Protein AF-A0A1V5NKS8-F1 (afdb_monomer_lite)

pLDDT: mean 95.05, std 7.62, range [41.25, 98.81]

Radius of gyration: 15.93 Å; chains: 1; bounding box: 54×27×39 Å

Sequence (174 aa):
MGTSSVAGLKAEMKAKYGISANDGDGAVWSQRQLEEANKVLATLPESFRSNTKSIQRDASYMSPGVLGYVRMGIPTVHMMNSSCYDRTFQGTLVHEMTHTFQANNMHLVNAWKSQFWSGGRPNPPSVSGYGNTQAVEDFAESVRTYWQSGAAMKKSQPDRYEFIRKHVMGGTEY

Foldseek 3Di:
DDLQDPVRLQVVCCVVQVEGEEEDAPGDDDSVLSVLVVVLSVQFDNLQSVLANYEYEHADDPDQCDQWADDQPHNYIYGYPNLVVDPNVSLSVQLRSLSSSCSVCVVLLVVQCVVAPPPNFGVVHAPDPQLRPHSSSSLSNLRSCQVVPVVVCCVVPVVSSVSCCVPRRVNDGD

Structure (mmCIF, N/CA/C/O backbone):
data_AF-A0A1V5NKS8-F1
#
_entry.id   AF-A0A1V5NKS8-F1
#
loop_
_atom_site.group_PDB
_atom_site.id
_atom_site.type_symbol
_atom_site.label_atom_id
_atom_site.label_alt_id
_atom_site.label_comp_id
_atom_site.label_asym_id
_atom_site.label_entity_id
_atom_sit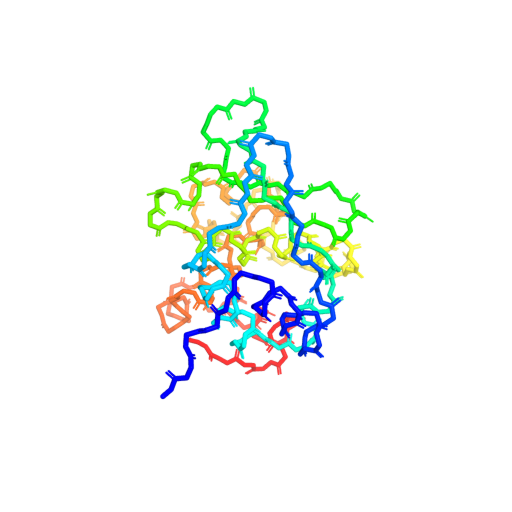e.label_seq_id
_atom_site.pdbx_PDB_ins_code
_atom_site.Cartn_x
_atom_site.Cartn_y
_atom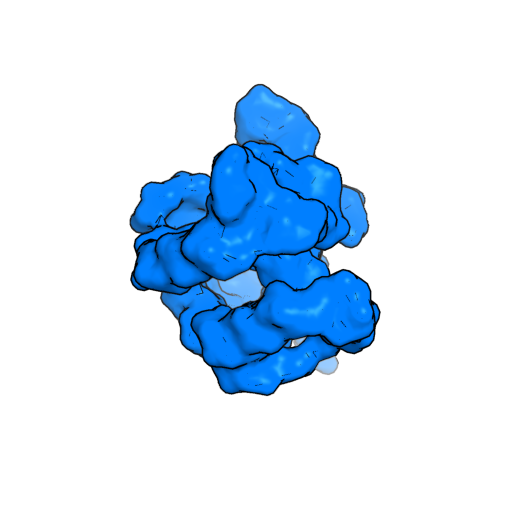_site.Cartn_z
_atom_site.occupancy
_atom_site.B_iso_or_equiv
_atom_site.auth_seq_id
_atom_site.auth_comp_id
_atom_site.auth_asym_id
_atom_site.auth_atom_id
_atom_site.pdbx_PDB_model_num
ATOM 1 N N . MET A 1 1 ? 28.696 9.070 -2.211 1.00 41.25 1 MET A N 1
ATOM 2 C CA . MET A 1 1 ? 27.440 8.290 -2.239 1.00 41.25 1 MET A CA 1
ATOM 3 C C . MET A 1 1 ? 27.193 7.925 -3.689 1.00 41.25 1 MET A C 1
ATOM 5 O O . MET A 1 1 ? 27.098 8.836 -4.499 1.00 41.25 1 MET A O 1
ATOM 9 N N . GLY A 1 2 ? 27.238 6.640 -4.046 1.00 49.41 2 GLY A N 1
ATOM 10 C CA . GLY A 1 2 ? 27.004 6.226 -5.431 1.00 49.41 2 GLY A CA 1
ATOM 11 C C . GLY A 1 2 ? 25.538 6.442 -5.797 1.00 49.41 2 GLY A C 1
ATOM 12 O O . GLY A 1 2 ? 24.661 6.038 -5.042 1.00 49.41 2 GLY A O 1
ATOM 13 N N . THR A 1 3 ? 25.270 7.105 -6.917 1.00 55.84 3 THR A N 1
ATOM 14 C CA . THR A 1 3 ? 23.929 7.176 -7.507 1.00 55.84 3 THR A CA 1
ATOM 15 C C . THR A 1 3 ? 23.498 5.764 -7.904 1.00 55.84 3 THR A C 1
ATOM 17 O O . THR A 1 3 ? 24.096 5.174 -8.807 1.00 55.84 3 THR A O 1
ATOM 20 N N . SER A 1 4 ? 22.504 5.194 -7.223 1.00 76.69 4 SER A N 1
ATOM 21 C CA . SER A 1 4 ? 21.978 3.872 -7.573 1.00 76.69 4 SER A CA 1
ATOM 22 C C . SER A 1 4 ? 21.316 3.921 -8.953 1.00 76.69 4 SER A C 1
ATOM 24 O O . SER A 1 4 ? 20.417 4.724 -9.190 1.00 76.69 4 SER A O 1
ATOM 26 N N . SER A 1 5 ? 21.751 3.061 -9.877 1.00 93.25 5 SER A N 1
ATOM 27 C CA . SER A 1 5 ? 21.116 2.922 -11.193 1.00 93.25 5 SER A CA 1
ATOM 28 C C . SER A 1 5 ? 19.715 2.310 -11.070 1.00 93.25 5 SER A C 1
ATOM 30 O O . SER A 1 5 ? 19.408 1.645 -10.081 1.00 93.25 5 SER A O 1
ATOM 32 N N . VAL A 1 6 ? 18.872 2.457 -12.101 1.00 96.31 6 VAL A N 1
ATOM 33 C CA . VAL A 1 6 ? 17.552 1.792 -12.170 1.00 96.31 6 VAL A CA 1
ATOM 34 C C . VAL A 1 6 ? 17.673 0.286 -11.909 1.00 96.31 6 VAL A C 1
ATOM 36 O O . VAL A 1 6 ? 16.941 -0.256 -11.085 1.00 96.31 6 VAL A O 1
ATOM 39 N N . ALA A 1 7 ? 18.633 -0.387 -12.550 1.00 96.31 7 ALA A N 1
ATOM 40 C CA . ALA A 1 7 ? 18.879 -1.812 -12.326 1.00 96.31 7 ALA A CA 1
ATOM 41 C C . ALA A 1 7 ? 19.291 -2.107 -10.872 1.00 96.31 7 ALA A C 1
ATOM 43 O O . ALA A 1 7 ? 18.789 -3.057 -10.272 1.00 96.31 7 ALA A O 1
ATOM 44 N N . GLY A 1 8 ? 20.149 -1.262 -10.287 1.00 97.06 8 GLY A N 1
ATOM 45 C CA . GLY A 1 8 ? 20.562 -1.372 -8.889 1.00 97.06 8 GLY A CA 1
ATOM 46 C C . GLY A 1 8 ? 19.391 -1.232 -7.915 1.00 97.06 8 GLY A C 1
ATOM 47 O O . GLY A 1 8 ? 19.247 -2.053 -7.016 1.00 97.06 8 GLY A O 1
ATOM 48 N N . LEU A 1 9 ? 18.504 -0.259 -8.133 1.00 97.88 9 LEU A N 1
ATOM 49 C CA . LEU A 1 9 ? 17.328 -0.038 -7.285 1.00 97.88 9 LEU A CA 1
ATOM 50 C C . LEU A 1 9 ? 16.293 -1.168 -7.396 1.00 97.88 9 LEU A C 1
ATOM 52 O O . LEU A 1 9 ? 15.686 -1.536 -6.389 1.00 97.88 9 LEU A O 1
ATOM 56 N N . LYS A 1 10 ? 16.102 -1.749 -8.592 1.00 98.19 10 LYS A N 1
ATOM 57 C CA . LYS A 1 10 ? 15.256 -2.943 -8.779 1.00 98.19 10 LYS A CA 1
ATOM 58 C C . LYS A 1 10 ? 15.829 -4.150 -8.030 1.00 98.19 10 LYS A C 1
ATOM 60 O O . LYS A 1 10 ? 15.091 -4.859 -7.346 1.00 98.19 10 LYS A O 1
ATOM 65 N N . ALA A 1 11 ? 17.142 -4.368 -8.131 1.00 97.88 11 ALA A N 1
ATOM 66 C CA . ALA A 1 11 ? 17.828 -5.441 -7.416 1.00 97.88 11 ALA A CA 1
ATOM 67 C C . ALA A 1 11 ? 17.757 -5.247 -5.893 1.00 97.88 11 ALA A C 1
ATOM 69 O O . ALA A 1 11 ? 17.476 -6.199 -5.168 1.00 97.88 11 ALA A O 1
ATOM 70 N N . GLU A 1 12 ? 17.934 -4.014 -5.413 1.00 96.62 12 GLU A N 1
ATOM 71 C CA . GLU A 1 12 ? 17.783 -3.659 -4.002 1.00 96.62 12 GLU A CA 1
ATOM 72 C C . GLU A 1 12 ? 16.371 -3.963 -3.492 1.00 96.62 12 GLU A C 1
ATOM 74 O O . GLU A 1 12 ? 16.230 -4.614 -2.456 1.00 96.62 12 GLU A O 1
ATOM 79 N N . MET A 1 13 ? 15.333 -3.559 -4.233 1.00 98.31 13 MET A N 1
ATOM 80 C CA . MET A 1 13 ? 13.940 -3.840 -3.874 1.00 98.31 13 MET A CA 1
ATOM 81 C C . MET A 1 13 ? 13.699 -5.346 -3.732 1.00 98.31 13 MET A C 1
ATOM 83 O O . MET A 1 13 ? 13.103 -5.802 -2.751 1.00 98.31 13 MET A O 1
ATOM 87 N N . LYS A 1 14 ? 14.216 -6.135 -4.682 1.00 98.44 14 LYS A N 1
ATOM 88 C CA . LYS A 1 14 ? 14.087 -7.591 -4.649 1.00 98.44 14 LYS A CA 1
ATOM 89 C C . LYS A 1 14 ? 14.823 -8.201 -3.464 1.00 98.44 14 LYS A C 1
ATOM 91 O O . LYS A 1 14 ? 14.252 -9.042 -2.776 1.00 98.44 14 LYS A O 1
ATOM 96 N N . ALA A 1 15 ? 16.059 -7.774 -3.224 1.00 97.94 15 ALA A N 1
ATOM 97 C CA . ALA A 1 15 ? 16.901 -8.303 -2.158 1.00 97.94 15 ALA A CA 1
ATOM 98 C C . ALA A 1 15 ? 16.359 -7.959 -0.763 1.00 97.94 15 ALA A C 1
ATOM 100 O O . ALA A 1 15 ? 16.307 -8.828 0.101 1.00 97.94 15 ALA A O 1
ATOM 101 N N . LYS A 1 16 ? 15.927 -6.711 -0.541 1.00 97.88 16 LYS A N 1
ATOM 102 C CA . LYS A 1 16 ? 15.438 -6.250 0.767 1.00 97.88 16 LYS A CA 1
ATOM 103 C C . LYS A 1 16 ? 14.012 -6.689 1.060 1.00 97.88 16 LYS A C 1
ATOM 105 O O . LYS A 1 16 ? 13.695 -7.011 2.203 1.00 97.88 16 LYS A O 1
ATOM 110 N N . TYR A 1 17 ? 13.140 -6.668 0.052 1.00 98.19 17 TYR A N 1
ATOM 111 C CA . TYR A 1 17 ? 11.701 -6.808 0.275 1.00 98.19 17 TYR A CA 1
ATOM 112 C C . TYR A 1 17 ? 11.083 -8.052 -0.359 1.00 98.19 17 TYR A C 1
ATOM 114 O O . TYR A 1 17 ? 9.923 -8.348 -0.085 1.00 98.19 17 TYR A O 1
ATOM 122 N N . GLY A 1 18 ? 11.823 -8.779 -1.200 1.00 98.31 18 GLY A N 1
ATOM 123 C CA . GLY A 1 18 ? 11.299 -9.908 -1.969 1.00 98.31 18 GLY A CA 1
ATOM 124 C C . GLY A 1 18 ? 10.420 -9.498 -3.158 1.00 98.31 18 GLY A C 1
ATOM 125 O O . GLY A 1 18 ? 9.900 -10.376 -3.854 1.00 98.31 18 GLY A O 1
ATOM 126 N N . ILE A 1 19 ? 10.291 -8.195 -3.430 1.00 98.69 19 ILE A N 1
ATOM 127 C CA . ILE A 1 19 ? 9.382 -7.619 -4.429 1.00 98.69 19 ILE A CA 1
ATOM 128 C C . ILE A 1 19 ? 10.136 -7.334 -5.729 1.00 98.69 19 ILE A C 1
ATOM 130 O O . ILE A 1 19 ? 11.171 -6.674 -5.726 1.00 98.69 19 ILE A O 1
ATOM 134 N N . SER A 1 20 ? 9.615 -7.830 -6.850 1.00 98.69 20 SER A N 1
ATOM 135 C CA . SER A 1 20 ? 10.175 -7.556 -8.178 1.00 98.69 20 SER A CA 1
ATOM 136 C C . SER A 1 20 ? 9.556 -6.293 -8.788 1.00 98.69 20 SER A C 1
ATOM 138 O O . SER A 1 20 ? 8.344 -6.256 -9.011 1.00 98.69 20 SER A O 1
ATOM 140 N N . ALA A 1 21 ? 10.376 -5.290 -9.106 1.00 98.31 21 ALA A N 1
ATOM 141 C CA . ALA A 1 21 ? 9.957 -4.116 -9.874 1.00 98.31 21 ALA A CA 1
ATOM 142 C C . ALA A 1 21 ? 10.111 -4.359 -11.383 1.00 98.31 21 ALA A C 1
ATOM 144 O O . ALA A 1 21 ? 11.230 -4.443 -11.896 1.00 98.31 21 ALA A O 1
ATOM 145 N N . ASN A 1 22 ? 8.985 -4.439 -12.090 1.00 98.06 22 ASN A N 1
ATOM 146 C CA . ASN A 1 22 ? 8.935 -4.779 -13.511 1.00 98.06 22 ASN A CA 1
ATOM 147 C C . ASN A 1 22 ? 8.539 -3.564 -14.350 1.00 98.06 22 ASN A C 1
ATOM 149 O O . ASN A 1 22 ? 7.642 -2.809 -13.968 1.00 98.06 22 ASN A O 1
ATOM 153 N N . ASP A 1 23 ? 9.200 -3.388 -15.494 1.00 97.38 23 ASP A N 1
ATOM 154 C CA . ASP A 1 23 ? 8.675 -2.507 -16.539 1.00 97.38 23 ASP A CA 1
ATOM 155 C C . ASP A 1 23 ? 7.463 -3.198 -17.167 1.00 97.38 23 ASP A C 1
ATOM 157 O O . ASP A 1 23 ? 7.447 -4.425 -17.299 1.00 97.38 23 ASP A O 1
ATOM 161 N N . GLY A 1 24 ? 6.434 -2.422 -17.468 1.00 93.62 24 GLY A N 1
ATOM 162 C CA . GLY A 1 24 ? 5.157 -2.918 -17.950 1.00 93.62 24 GLY A CA 1
ATOM 163 C C . GLY A 1 24 ? 4.822 -2.365 -19.325 1.00 93.62 24 GLY A C 1
ATOM 164 O O . GLY A 1 24 ? 5.694 -1.941 -20.087 1.00 93.62 24 GLY A O 1
ATOM 165 N N . ASP A 1 25 ? 3.539 -2.388 -19.656 1.00 93.19 25 ASP A N 1
ATOM 166 C CA . ASP A 1 25 ? 3.071 -1.990 -20.976 1.00 93.19 25 ASP A CA 1
ATOM 167 C C . ASP A 1 25 ? 3.189 -0.473 -21.169 1.00 93.19 25 ASP A C 1
ATOM 169 O O . ASP A 1 25 ? 2.616 0.312 -20.415 1.00 93.19 25 ASP A O 1
ATOM 173 N N . GLY A 1 26 ? 3.963 -0.046 -22.167 1.00 93.50 26 GLY A N 1
ATOM 174 C CA . GLY A 1 26 ? 4.126 1.363 -22.534 1.00 93.50 26 GLY A CA 1
ATOM 175 C C . GLY A 1 26 ? 4.831 2.255 -21.501 1.00 93.50 26 GLY A C 1
ATOM 176 O O . GLY A 1 26 ? 4.866 3.471 -21.693 1.00 93.50 26 GLY A O 1
ATOM 177 N N . ALA A 1 27 ? 5.390 1.707 -20.415 1.00 94.88 27 ALA A N 1
ATOM 178 C CA . ALA A 1 27 ? 6.088 2.492 -19.400 1.00 94.88 27 ALA A CA 1
ATOM 179 C C . ALA A 1 27 ? 7.251 1.733 -18.746 1.00 94.88 27 ALA A C 1
ATOM 181 O O . ALA A 1 27 ? 7.217 0.523 -18.543 1.00 94.88 27 ALA A O 1
ATOM 182 N N . VAL A 1 28 ? 8.282 2.489 -18.368 1.00 96.12 28 VAL A N 1
ATOM 183 C CA . VAL A 1 28 ? 9.460 1.983 -17.655 1.00 96.12 28 VAL A CA 1
ATOM 184 C C . VAL A 1 28 ? 9.650 2.734 -16.347 1.00 96.12 28 VAL A C 1
ATOM 186 O O . VAL A 1 28 ? 9.251 3.896 -16.212 1.00 96.12 28 VAL A O 1
ATOM 189 N N . TRP A 1 29 ? 10.278 2.076 -15.379 1.00 96.44 29 TRP A N 1
ATOM 190 C CA . TRP A 1 29 ? 10.649 2.706 -14.119 1.00 96.44 29 TRP A CA 1
ATOM 191 C C . TRP A 1 29 ? 11.704 3.793 -14.322 1.00 96.44 29 TRP A C 1
ATOM 193 O O . TRP A 1 29 ? 12.774 3.547 -14.880 1.00 96.44 29 TRP A O 1
ATOM 203 N N . SER A 1 30 ? 11.449 4.980 -13.775 1.00 94.69 30 SER A N 1
ATOM 204 C CA . SER A 1 30 ? 12.506 5.968 -13.558 1.00 94.69 30 SER A CA 1
ATOM 205 C C . SER A 1 30 ? 13.239 5.710 -12.239 1.00 94.69 30 SER A C 1
ATOM 207 O O . SER A 1 30 ? 12.701 5.094 -11.315 1.00 94.69 30 SER A O 1
ATOM 209 N N . GLN A 1 31 ? 14.464 6.233 -12.123 1.00 95.25 31 GLN A N 1
ATOM 210 C CA . GLN A 1 31 ? 15.246 6.152 -10.885 1.00 95.25 31 GLN A CA 1
ATOM 211 C C . GLN A 1 31 ? 14.465 6.732 -9.696 1.00 95.25 31 GLN A C 1
ATOM 213 O O . GLN A 1 31 ? 14.294 6.059 -8.684 1.00 95.25 31 GLN A O 1
ATOM 218 N N . ARG A 1 32 ? 13.895 7.934 -9.857 1.00 93.38 32 ARG A N 1
ATOM 219 C CA . ARG A 1 32 ? 13.105 8.604 -8.815 1.00 93.38 32 ARG A CA 1
ATOM 220 C C . ARG A 1 32 ? 11.906 7.770 -8.360 1.00 93.38 32 ARG A C 1
ATOM 222 O O . ARG A 1 32 ? 11.626 7.709 -7.171 1.00 93.38 32 ARG A O 1
ATOM 229 N N . GLN A 1 33 ? 11.189 7.129 -9.284 1.00 95.56 33 GLN A N 1
ATOM 230 C CA . GLN A 1 33 ? 10.036 6.292 -8.927 1.00 95.56 33 GLN A CA 1
ATOM 231 C C . GLN A 1 33 ? 10.454 5.088 -8.076 1.00 95.56 33 GLN A C 1
ATOM 233 O O . GLN A 1 33 ? 9.773 4.761 -7.108 1.00 95.56 33 GLN A O 1
ATOM 238 N N . LEU A 1 34 ? 11.586 4.457 -8.400 1.00 97.19 34 LEU A N 1
ATOM 239 C CA . LEU A 1 34 ? 12.125 3.350 -7.609 1.00 97.19 34 LEU A CA 1
ATOM 240 C C . LEU A 1 34 ? 12.657 3.809 -6.247 1.00 97.19 34 LEU A C 1
ATOM 242 O O . LEU A 1 34 ? 12.459 3.109 -5.258 1.00 97.19 34 LEU A O 1
ATOM 246 N N . GLU A 1 35 ? 13.293 4.979 -6.174 1.00 96.00 35 GLU A N 1
ATOM 247 C CA . GLU A 1 35 ? 13.712 5.583 -4.904 1.00 96.00 35 GLU A CA 1
ATOM 248 C C . GLU A 1 35 ? 12.506 5.836 -3.992 1.00 96.00 35 GLU A C 1
ATOM 250 O O . GLU A 1 35 ? 12.532 5.455 -2.823 1.00 96.00 35 GLU A O 1
ATOM 255 N N . GLU A 1 36 ? 11.429 6.423 -4.519 1.00 96.06 36 GLU A N 1
ATOM 256 C CA . GLU A 1 36 ? 10.204 6.662 -3.751 1.00 96.06 36 GLU A CA 1
ATOM 257 C C . GLU A 1 36 ? 9.499 5.360 -3.358 1.00 96.06 36 GLU A C 1
ATOM 259 O O . GLU A 1 36 ? 9.071 5.223 -2.213 1.00 96.06 36 GLU A O 1
ATOM 264 N N . ALA A 1 37 ? 9.434 4.370 -4.253 1.00 97.62 37 ALA A N 1
ATOM 265 C CA . ALA A 1 37 ? 8.879 3.060 -3.925 1.00 97.62 37 ALA A CA 1
ATOM 266 C C . ALA A 1 37 ? 9.676 2.378 -2.801 1.00 97.62 37 ALA A C 1
ATOM 268 O O . ALA A 1 37 ? 9.087 1.914 -1.829 1.00 97.62 37 ALA A O 1
ATOM 269 N N . ASN A 1 38 ? 11.011 2.370 -2.876 1.00 98.00 38 ASN A N 1
ATOM 270 C CA . ASN A 1 38 ? 11.857 1.801 -1.825 1.00 98.00 38 ASN A CA 1
ATOM 271 C C . ASN A 1 38 ? 11.708 2.548 -0.491 1.00 98.00 38 ASN A C 1
ATOM 273 O O . ASN A 1 38 ? 11.656 1.900 0.553 1.00 98.00 38 ASN A O 1
ATOM 277 N N . LYS A 1 39 ? 11.572 3.884 -0.502 1.00 97.19 39 LYS A N 1
ATOM 278 C CA . LYS A 1 39 ? 11.269 4.658 0.715 1.00 97.19 39 LYS A CA 1
ATOM 279 C C . LYS A 1 39 ? 9.944 4.223 1.333 1.00 97.19 39 LYS A C 1
ATOM 281 O O . LYS A 1 39 ? 9.917 3.954 2.527 1.00 97.19 39 LYS A O 1
ATOM 286 N N . VAL A 1 40 ? 8.877 4.098 0.540 1.00 98.31 40 VAL A N 1
ATOM 287 C CA . VAL A 1 40 ? 7.575 3.610 1.027 1.00 98.31 40 VAL A CA 1
ATOM 288 C C . VAL A 1 40 ? 7.719 2.208 1.618 1.00 98.31 40 VAL A C 1
ATOM 290 O O . VAL A 1 40 ? 7.372 2.000 2.778 1.00 98.31 40 VAL A O 1
ATOM 293 N N . LEU A 1 41 ? 8.303 1.265 0.874 1.00 98.56 41 LEU A N 1
ATOM 294 C CA . LEU A 1 41 ? 8.474 -0.124 1.316 1.00 98.56 41 LEU A CA 1
ATOM 295 C C . LEU A 1 41 ? 9.288 -0.247 2.609 1.00 98.56 41 LEU A C 1
ATOM 297 O O . LEU A 1 41 ? 8.974 -1.097 3.437 1.00 98.56 41 LEU A O 1
ATOM 301 N N . ALA A 1 42 ? 10.294 0.609 2.809 1.00 98.19 42 ALA A N 1
ATOM 302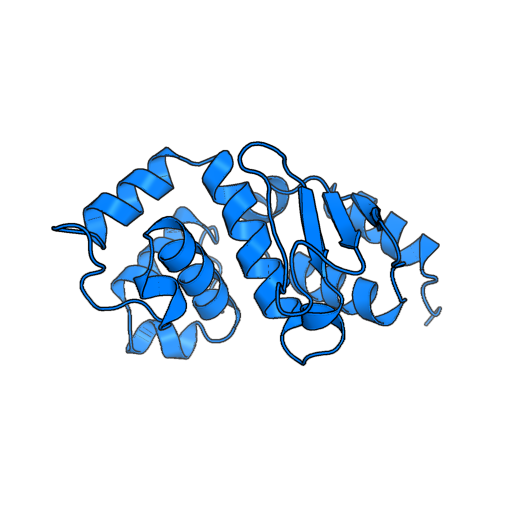 C CA . ALA A 1 42 ? 11.090 0.644 4.034 1.00 98.19 42 ALA A CA 1
ATOM 303 C C . ALA A 1 42 ? 10.272 1.021 5.278 1.00 98.19 42 ALA A C 1
ATOM 305 O O . ALA A 1 42 ? 10.632 0.622 6.382 1.00 98.19 42 ALA A O 1
ATOM 306 N N . THR A 1 43 ? 9.190 1.783 5.108 1.00 98.06 43 THR A N 1
ATOM 307 C CA . THR A 1 43 ? 8.319 2.175 6.222 1.00 98.06 43 THR A CA 1
ATOM 308 C C . THR A 1 43 ? 7.274 1.120 6.568 1.00 98.06 43 THR A C 1
ATOM 310 O O . THR A 1 43 ? 6.709 1.181 7.654 1.00 98.06 43 THR A O 1
ATOM 313 N N . LEU A 1 44 ? 6.991 0.173 5.668 1.00 98.44 44 LEU A N 1
ATOM 314 C CA . LEU A 1 44 ? 5.900 -0.790 5.817 1.00 98.44 44 LEU A CA 1
ATOM 315 C C . LEU A 1 44 ? 6.376 -2.078 6.514 1.00 98.44 44 LEU A C 1
ATOM 317 O O . LEU A 1 44 ? 7.440 -2.610 6.175 1.00 98.44 44 LEU A O 1
ATOM 321 N N . PRO A 1 45 ? 5.580 -2.647 7.436 1.00 97.94 45 PRO A N 1
ATOM 322 C CA . PRO A 1 45 ? 5.942 -3.880 8.121 1.00 97.94 45 PRO A CA 1
ATOM 323 C C . PRO A 1 45 ? 5.939 -5.071 7.162 1.00 97.94 45 PRO A C 1
ATOM 325 O O . PRO A 1 45 ? 5.154 -5.138 6.211 1.00 97.94 45 PRO A O 1
ATOM 328 N N . GLU A 1 46 ? 6.796 -6.055 7.441 1.00 97.62 46 GLU A N 1
ATOM 329 C CA . GLU A 1 46 ? 6.934 -7.264 6.620 1.00 97.62 46 GLU A CA 1
ATOM 330 C C . GLU A 1 46 ? 5.617 -8.031 6.449 1.00 97.62 46 GLU A C 1
ATOM 332 O O . GLU A 1 46 ? 5.299 -8.465 5.338 1.00 97.62 46 GLU A O 1
ATOM 337 N N . SER A 1 47 ? 4.820 -8.129 7.516 1.00 96.69 47 SER A N 1
ATOM 338 C CA . SER A 1 47 ? 3.499 -8.771 7.508 1.00 96.69 47 SER A CA 1
ATOM 339 C C . SER A 1 47 ? 2.544 -8.164 6.481 1.00 96.69 47 SER A C 1
ATOM 341 O O . SER A 1 47 ? 1.681 -8.867 5.964 1.00 96.69 47 SER A O 1
ATOM 343 N N . PHE A 1 48 ? 2.711 -6.880 6.156 1.00 98.50 48 PHE A N 1
ATOM 344 C CA . PHE A 1 48 ? 1.947 -6.200 5.119 1.00 98.50 48 PHE A CA 1
ATOM 345 C C . PHE A 1 48 ? 2.604 -6.376 3.747 1.00 98.50 48 PHE A C 1
ATOM 347 O O . PHE A 1 48 ? 2.014 -6.983 2.850 1.00 98.50 48 PHE A O 1
ATOM 354 N N . ARG A 1 49 ? 3.856 -5.918 3.591 1.00 97.75 49 ARG A N 1
ATOM 355 C CA . ARG A 1 49 ? 4.534 -5.864 2.280 1.00 97.75 49 ARG A CA 1
ATOM 356 C C . ARG A 1 49 ? 4.761 -7.235 1.638 1.00 97.75 49 ARG A C 1
ATOM 358 O O . ARG A 1 49 ? 4.796 -7.326 0.418 1.00 97.75 49 ARG A O 1
ATOM 365 N N . SER A 1 50 ? 4.878 -8.306 2.426 1.00 97.62 50 SER A N 1
ATOM 366 C CA . SER A 1 50 ? 5.101 -9.666 1.909 1.00 97.62 50 SER A CA 1
ATOM 367 C C . SER A 1 50 ? 3.927 -10.229 1.092 1.00 97.62 50 SER A C 1
ATOM 369 O O . SER A 1 50 ? 4.118 -11.213 0.371 1.00 97.62 50 SER A O 1
ATOM 371 N N . ASN A 1 51 ? 2.745 -9.605 1.150 1.00 98.25 51 ASN A N 1
ATOM 372 C CA . ASN A 1 51 ? 1.577 -9.974 0.342 1.00 98.25 51 ASN A CA 1
ATOM 373 C C . ASN A 1 51 ? 1.683 -9.508 -1.115 1.00 98.25 51 ASN A C 1
ATOM 375 O O . ASN A 1 51 ? 1.027 -10.068 -1.991 1.00 98.25 51 ASN A O 1
ATOM 379 N N . THR A 1 52 ? 2.551 -8.536 -1.389 1.00 98.62 52 THR A N 1
ATOM 380 C CA . THR A 1 52 ? 2.904 -8.105 -2.740 1.00 98.62 52 THR A CA 1
ATOM 381 C C . THR A 1 52 ? 4.175 -8.831 -3.178 1.00 98.62 52 THR A C 1
ATOM 383 O O . THR A 1 52 ? 5.150 -8.896 -2.433 1.00 98.62 52 THR A O 1
ATOM 386 N N . LYS A 1 53 ? 4.192 -9.399 -4.388 1.00 98.50 53 LYS A N 1
ATOM 387 C CA . LYS A 1 53 ? 5.378 -10.062 -4.967 1.00 98.50 53 LYS A CA 1
ATOM 388 C C . LYS A 1 53 ? 5.986 -9.276 -6.120 1.00 98.50 53 LYS A C 1
ATOM 390 O O . LYS A 1 53 ? 7.182 -9.415 -6.383 1.00 98.50 53 LYS A O 1
ATOM 395 N N . SE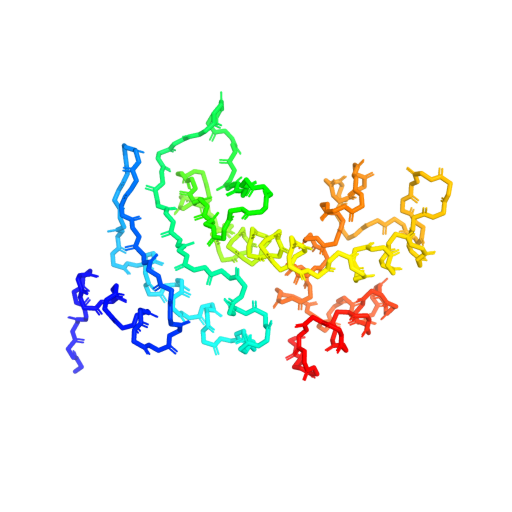R A 1 54 ? 5.195 -8.443 -6.788 1.00 98.56 54 SER A N 1
ATOM 396 C CA . SER A 1 54 ? 5.677 -7.579 -7.855 1.00 98.56 54 SER A CA 1
ATOM 397 C C . SER A 1 54 ? 4.969 -6.230 -7.870 1.00 98.56 54 SER A C 1
ATOM 399 O O . SER A 1 54 ? 3.803 -6.126 -7.496 1.00 98.56 54 SER A O 1
ATOM 401 N N . ILE A 1 55 ? 5.695 -5.206 -8.314 1.00 98.50 55 ILE A N 1
ATOM 402 C CA . ILE A 1 55 ? 5.139 -3.907 -8.676 1.00 98.50 55 ILE A CA 1
ATOM 403 C C . ILE A 1 55 ? 5.505 -3.661 -10.141 1.00 98.50 55 ILE A C 1
ATOM 405 O O . ILE A 1 55 ? 6.684 -3.595 -10.498 1.00 98.50 55 ILE A O 1
ATOM 409 N N . GLN A 1 56 ? 4.494 -3.560 -10.991 1.00 98.25 56 GLN A N 1
ATOM 410 C CA . GLN A 1 56 ? 4.623 -3.336 -12.422 1.00 98.25 56 GLN A CA 1
ATOM 411 C C . GLN A 1 56 ? 4.306 -1.881 -12.767 1.00 98.25 56 GLN A C 1
ATOM 413 O O . GLN A 1 56 ? 3.432 -1.260 -12.163 1.00 98.25 56 GLN A O 1
ATOM 418 N N . ARG A 1 57 ? 5.036 -1.330 -13.734 1.00 96.88 57 ARG A N 1
ATOM 419 C CA . ARG A 1 57 ? 4.875 0.045 -14.205 1.00 96.88 57 ARG A CA 1
ATOM 420 C C . ARG A 1 57 ? 4.225 0.067 -15.588 1.00 96.88 57 ARG A C 1
ATOM 422 O O . ARG A 1 57 ? 4.913 -0.191 -16.562 1.00 96.88 57 ARG A O 1
ATOM 429 N N . ASP A 1 58 ? 2.950 0.435 -15.683 1.00 96.06 58 ASP A N 1
ATOM 430 C CA . ASP A 1 58 ? 2.205 0.451 -16.958 1.00 96.06 58 ASP A CA 1
ATOM 431 C C . ASP A 1 58 ? 1.736 1.858 -17.344 1.00 96.06 58 ASP A C 1
ATOM 433 O O . ASP A 1 58 ? 1.391 2.673 -16.494 1.00 96.06 58 ASP A O 1
ATOM 437 N N . ALA A 1 59 ? 1.677 2.181 -18.630 1.00 93.44 59 ALA A N 1
ATOM 438 C CA . ALA A 1 59 ? 1.282 3.508 -19.086 1.00 93.44 59 ALA A CA 1
ATOM 439 C C . ALA A 1 59 ? -0.157 3.863 -18.684 1.00 93.44 59 ALA A C 1
ATOM 441 O O . ALA A 1 59 ? -0.410 4.966 -18.195 1.00 93.44 59 ALA A O 1
ATOM 442 N N . SER A 1 60 ? -1.101 2.942 -18.886 1.00 93.38 60 SER A N 1
ATOM 443 C CA . SER A 1 60 ? -2.525 3.178 -18.642 1.00 93.38 60 SER A CA 1
ATOM 444 C C . SER A 1 60 ? -3.300 1.873 -18.462 1.00 93.38 60 SER A C 1
ATOM 446 O O . SER A 1 60 ? -2.836 0.809 -18.866 1.00 93.38 60 SER A O 1
ATOM 448 N N . TYR A 1 61 ? -4.508 1.970 -17.905 1.00 93.00 61 TYR A N 1
ATOM 449 C CA . TYR A 1 61 ? -5.440 0.852 -17.802 1.00 93.00 61 TYR A CA 1
ATOM 450 C C . TYR A 1 61 ? -6.877 1.349 -17.930 1.00 93.00 61 TYR A C 1
ATOM 452 O O . TYR A 1 61 ? -7.312 2.152 -17.111 1.00 93.00 61 TYR A O 1
ATOM 460 N N . MET A 1 62 ? -7.613 0.859 -18.935 1.00 91.44 62 MET A N 1
ATOM 461 C CA . MET A 1 62 ? -9.004 1.215 -19.290 1.00 91.44 62 MET A CA 1
ATOM 462 C C . MET A 1 62 ? -9.274 2.695 -19.620 1.00 91.44 62 MET A C 1
ATOM 464 O O . MET A 1 62 ? -9.973 2.984 -20.585 1.00 91.44 62 MET A O 1
ATOM 468 N N . SER A 1 63 ? -8.747 3.637 -18.840 1.00 88.12 63 SER A N 1
ATOM 469 C CA . SER A 1 63 ? -8.830 5.076 -19.061 1.00 88.12 63 SER A CA 1
ATOM 470 C C . SER A 1 63 ? -7.592 5.786 -18.485 1.00 88.12 63 SER A C 1
ATOM 472 O O . SER A 1 63 ? -6.937 5.245 -17.590 1.00 88.12 63 SER A O 1
ATOM 474 N N . PRO A 1 64 ? -7.265 7.010 -18.938 1.00 83.81 64 PRO A N 1
ATOM 475 C CA . PRO A 1 64 ? -6.077 7.731 -18.465 1.00 83.81 64 PRO A CA 1
ATOM 476 C C . PRO A 1 64 ? -6.090 8.103 -16.973 1.00 83.81 64 PRO A C 1
ATOM 478 O O . PRO A 1 64 ? -5.035 8.377 -16.411 1.00 83.81 64 PRO A O 1
ATOM 481 N N . GLY A 1 65 ? -7.265 8.138 -16.333 1.00 87.50 65 GLY A N 1
ATOM 482 C CA . GLY A 1 65 ? -7.426 8.584 -14.943 1.00 87.50 65 GLY A CA 1
ATOM 483 C C . GLY A 1 65 ? -7.194 7.508 -13.878 1.00 87.50 65 GLY A C 1
ATOM 484 O O . GLY A 1 65 ? -7.152 7.834 -12.695 1.00 87.50 65 GLY A O 1
ATOM 485 N N . VAL A 1 66 ? -7.045 6.236 -14.260 1.00 89.56 66 VAL A N 1
ATOM 486 C CA . VAL A 1 66 ? -6.799 5.146 -13.300 1.00 89.56 66 VAL A CA 1
ATOM 487 C C . VAL A 1 66 ? -5.396 5.289 -12.729 1.00 89.56 66 VAL A C 1
ATOM 489 O O . VAL A 1 66 ? -4.448 5.340 -13.504 1.00 89.56 66 VAL A O 1
ATOM 492 N N . LEU A 1 67 ? -5.266 5.361 -11.400 1.00 93.25 67 LEU A N 1
ATOM 493 C CA . LEU A 1 67 ? -3.992 5.571 -10.693 1.00 93.25 67 LEU A CA 1
ATOM 494 C C . LEU A 1 67 ? -3.171 4.281 -10.559 1.00 93.25 67 LEU A C 1
ATOM 496 O O . LEU A 1 67 ? -1.953 4.285 -10.744 1.00 93.25 67 LEU A O 1
ATOM 500 N N . GLY A 1 68 ? -3.846 3.179 -10.268 1.00 95.38 68 GLY A N 1
ATOM 501 C CA . GLY A 1 68 ? -3.269 1.858 -10.107 1.00 95.38 68 GLY A CA 1
ATOM 502 C C . GLY A 1 68 ? -4.363 0.803 -10.155 1.00 95.38 68 GLY A C 1
ATOM 503 O O . GLY A 1 68 ? -5.544 1.138 -10.265 1.00 95.38 68 GLY A O 1
ATOM 504 N N . TYR A 1 69 ? -3.960 -0.464 -10.167 1.00 96.19 69 TYR A N 1
ATOM 505 C CA . TYR A 1 69 ? -4.892 -1.562 -9.940 1.00 96.19 69 TYR A CA 1
ATOM 506 C C . TYR A 1 69 ? -4.186 -2.823 -9.437 1.00 96.19 69 TYR A C 1
ATOM 508 O O . TYR A 1 69 ? -2.993 -3.051 -9.674 1.00 96.19 69 TYR A O 1
ATOM 516 N N . VAL A 1 70 ? -4.983 -3.704 -8.836 1.00 97.00 70 VAL A N 1
ATOM 517 C CA . VAL A 1 70 ? -4.642 -5.094 -8.528 1.00 97.00 70 VAL A CA 1
ATOM 518 C C . VAL A 1 70 ? -5.728 -6.006 -9.081 1.00 97.00 70 VAL A C 1
ATOM 520 O O . VAL A 1 70 ? -6.923 -5.746 -8.943 1.00 97.00 70 VAL A O 1
ATOM 523 N N . ARG A 1 71 ? -5.327 -7.126 -9.685 1.00 94.69 71 ARG A N 1
ATOM 524 C CA . ARG A 1 71 ? -6.253 -8.233 -9.957 1.00 94.69 71 ARG A CA 1
ATOM 525 C C . ARG A 1 71 ? -6.306 -9.121 -8.720 1.00 94.69 71 ARG A C 1
ATOM 527 O O . ARG A 1 71 ? -5.289 -9.693 -8.342 1.00 94.69 71 ARG A O 1
ATOM 534 N N . MET A 1 72 ? -7.474 -9.235 -8.088 1.00 90.62 72 MET A N 1
ATOM 535 C CA . MET A 1 72 ? -7.629 -10.002 -6.846 1.00 90.62 72 MET A CA 1
ATOM 536 C C . MET A 1 72 ? -7.077 -11.429 -6.976 1.00 90.62 72 MET A C 1
ATOM 538 O O . MET A 1 72 ? -7.396 -12.144 -7.923 1.00 90.62 72 MET A O 1
ATOM 542 N N . GLY A 1 73 ? -6.237 -11.828 -6.017 1.00 91.50 73 GLY A N 1
ATOM 543 C CA . GLY A 1 73 ? -5.541 -13.122 -6.008 1.00 91.50 73 GLY A CA 1
ATOM 544 C C . GLY A 1 73 ? -4.219 -13.150 -6.787 1.00 91.50 73 GLY A C 1
ATOM 545 O O . GLY A 1 73 ? -3.459 -14.105 -6.650 1.00 91.50 73 GLY A O 1
ATOM 546 N N . ILE A 1 74 ? -3.901 -12.104 -7.553 1.00 95.94 74 ILE A N 1
ATOM 547 C CA . ILE A 1 74 ? -2.604 -11.938 -8.214 1.00 95.94 74 ILE A CA 1
ATOM 548 C C . ILE A 1 74 ? -1.784 -10.931 -7.397 1.00 95.94 74 ILE A C 1
ATOM 550 O O . ILE A 1 74 ? -2.194 -9.778 -7.269 1.00 95.94 74 ILE A O 1
ATOM 554 N N . PRO A 1 75 ? -0.617 -11.310 -6.844 1.00 96.94 75 PRO A N 1
ATOM 555 C CA . PRO A 1 75 ? 0.152 -10.456 -5.939 1.00 96.94 75 PRO A CA 1
ATOM 556 C C . PRO A 1 75 ? 1.012 -9.421 -6.691 1.00 96.94 75 PRO A C 1
ATOM 558 O O . PRO A 1 75 ? 2.185 -9.211 -6.359 1.00 96.94 75 PRO A O 1
ATOM 561 N N . THR A 1 76 ? 0.433 -8.788 -7.711 1.00 98.38 76 THR A N 1
ATOM 562 C CA . THR A 1 76 ? 1.062 -7.748 -8.526 1.00 98.38 76 THR A CA 1
ATOM 563 C C . THR A 1 76 ? 0.283 -6.450 -8.384 1.00 98.38 76 THR A C 1
ATOM 565 O O . THR A 1 76 ? -0.909 -6.402 -8.683 1.00 98.38 76 THR A O 1
ATOM 568 N N . VAL A 1 77 ? 0.981 -5.400 -7.957 1.00 98.31 77 VAL A N 1
ATOM 569 C CA . VAL A 1 77 ? 0.491 -4.020 -8.001 1.00 98.31 77 VAL A CA 1
ATOM 570 C C . VAL A 1 77 ? 0.872 -3.406 -9.337 1.00 98.31 77 VAL A C 1
ATOM 572 O O . VAL A 1 77 ? 2.039 -3.458 -9.717 1.00 98.31 77 VAL A O 1
ATOM 575 N N . HIS A 1 78 ? -0.080 -2.790 -10.027 1.00 98.06 78 HIS A N 1
ATOM 576 C CA . HIS A 1 78 ? 0.173 -2.059 -11.261 1.00 98.06 78 HIS A CA 1
ATOM 577 C C . HIS A 1 78 ? 0.092 -0.549 -11.009 1.00 98.06 78 HIS A C 1
ATOM 579 O O . HIS A 1 78 ? -0.938 -0.052 -10.562 1.00 98.06 78 HIS A O 1
ATOM 585 N N . MET A 1 79 ? 1.167 0.186 -11.309 1.00 97.38 79 MET A N 1
ATOM 586 C CA . MET A 1 79 ? 1.280 1.639 -11.126 1.00 97.38 79 MET A CA 1
ATOM 587 C C . MET A 1 79 ? 1.172 2.371 -12.470 1.00 97.38 79 MET A C 1
ATOM 589 O O . MET A 1 79 ? 2.015 2.168 -13.354 1.00 97.38 79 MET A O 1
ATOM 593 N N . MET A 1 80 ? 0.158 3.234 -12.612 1.00 96.00 80 MET A N 1
ATOM 594 C CA . MET A 1 80 ? -0.151 3.944 -13.864 1.00 96.00 80 MET A CA 1
ATOM 595 C C . MET A 1 80 ? 0.553 5.302 -13.984 1.00 96.00 80 MET A C 1
ATOM 597 O O . MET A 1 80 ? 0.982 5.880 -12.983 1.00 96.00 80 MET A O 1
ATOM 601 N N . ASN A 1 81 ? 0.608 5.861 -15.204 1.00 93.00 81 ASN A N 1
ATOM 602 C CA . ASN A 1 81 ? 1.151 7.204 -15.473 1.00 93.00 81 ASN A CA 1
ATOM 603 C C . ASN A 1 81 ? 0.558 8.288 -14.568 1.00 93.00 81 ASN A C 1
ATOM 605 O O . ASN A 1 81 ? 1.299 9.096 -14.015 1.00 93.00 81 ASN A O 1
ATOM 609 N N . SER A 1 82 ? -0.763 8.294 -14.417 1.00 88.38 82 SER A N 1
ATOM 610 C CA . SER A 1 82 ? -1.504 9.267 -13.607 1.00 88.38 82 SER A CA 1
ATOM 611 C C . SER A 1 82 ? -0.978 9.327 -12.167 1.00 88.38 82 SER A C 1
ATOM 613 O O . SER A 1 82 ? -0.629 10.400 -11.691 1.00 88.38 82 SER A O 1
ATOM 615 N N . SER A 1 83 ? -0.764 8.183 -11.507 1.00 87.25 83 SER A N 1
ATOM 616 C CA . SER A 1 83 ? -0.172 8.156 -10.159 1.00 87.25 83 SER A CA 1
ATOM 617 C C . SER A 1 83 ? 1.295 8.589 -10.123 1.00 87.25 83 SER A C 1
ATOM 619 O O . SER A 1 83 ? 1.754 9.143 -9.129 1.00 87.25 83 SER A O 1
ATOM 621 N N . CYS A 1 84 ? 2.049 8.323 -11.191 1.00 82.19 84 CYS A N 1
ATOM 622 C CA . CYS A 1 84 ? 3.480 8.596 -11.269 1.00 82.19 84 CYS A CA 1
ATOM 623 C C . CYS A 1 84 ? 3.821 10.047 -11.626 1.00 82.19 84 CYS A C 1
ATOM 625 O O . CYS A 1 84 ? 4.951 10.476 -11.375 1.00 82.19 84 CYS A O 1
ATOM 627 N N . TYR A 1 85 ? 2.892 10.764 -12.254 1.00 75.69 85 TYR A N 1
ATOM 628 C CA . TYR A 1 85 ? 3.059 12.163 -12.645 1.00 75.69 85 TYR A CA 1
ATOM 629 C C . TYR A 1 85 ? 2.337 13.119 -11.698 1.00 75.69 85 TYR A C 1
ATOM 631 O O . TYR A 1 85 ? 2.791 14.251 -11.522 1.00 75.69 85 TYR A O 1
ATOM 639 N N . ASP A 1 86 ? 1.306 12.638 -11.006 1.00 68.75 86 ASP A N 1
ATOM 640 C CA . ASP A 1 86 ? 0.678 13.365 -9.914 1.00 68.75 86 ASP A CA 1
ATOM 641 C C . ASP A 1 86 ? 1.400 13.113 -8.582 1.00 68.75 86 ASP A C 1
ATOM 643 O O . ASP A 1 86 ? 2.125 12.137 -8.383 1.00 68.75 86 ASP A O 1
ATOM 647 N N . ARG A 1 87 ? 1.192 13.999 -7.602 1.00 77.00 87 ARG A N 1
ATOM 648 C CA . ARG A 1 87 ? 1.769 13.875 -6.245 1.00 77.00 87 ARG A CA 1
ATOM 649 C C . ARG A 1 87 ? 1.083 12.783 -5.399 1.00 77.00 87 ARG A C 1
ATOM 651 O O . ARG A 1 87 ? 1.011 12.904 -4.180 1.00 77.00 87 ARG A O 1
ATOM 658 N N . THR A 1 88 ? 0.545 11.744 -6.035 1.00 87.62 88 THR A N 1
ATOM 659 C CA . THR A 1 88 ? -0.257 10.677 -5.415 1.00 87.62 88 THR A CA 1
ATOM 660 C C . THR A 1 88 ? 0.465 9.332 -5.360 1.00 87.62 88 THR A C 1
ATOM 662 O O . THR A 1 88 ? 0.043 8.480 -4.582 1.00 87.62 88 THR A O 1
ATOM 665 N N . PHE A 1 89 ? 1.582 9.170 -6.086 1.00 94.38 89 PHE A N 1
ATOM 666 C CA . PHE A 1 89 ? 2.344 7.922 -6.238 1.00 94.38 89 PHE A CA 1
ATOM 667 C C . PHE A 1 89 ? 2.440 7.059 -4.972 1.00 94.38 89 PHE A C 1
ATOM 669 O O . PHE A 1 89 ? 2.051 5.896 -4.982 1.00 94.38 89 PHE A O 1
ATOM 676 N N . GLN A 1 90 ? 2.954 7.624 -3.877 1.00 97.00 90 GLN A N 1
ATOM 677 C CA . GLN A 1 90 ? 3.224 6.873 -2.647 1.00 97.00 90 GLN A CA 1
ATOM 678 C C . GLN A 1 90 ? 1.924 6.374 -1.998 1.00 97.00 90 GLN A C 1
ATOM 680 O O . GLN A 1 90 ? 1.832 5.218 -1.596 1.00 97.00 90 GLN A O 1
ATOM 685 N N . GLY A 1 91 ? 0.903 7.236 -1.940 1.00 97.06 91 GLY A N 1
ATOM 686 C CA . GLY A 1 91 ? -0.405 6.883 -1.393 1.00 97.06 91 GLY A CA 1
ATOM 687 C C . GLY A 1 91 ? -1.126 5.846 -2.251 1.00 97.06 91 GLY A C 1
ATOM 688 O O . GLY A 1 91 ? -1.690 4.902 -1.706 1.00 97.06 91 GLY A O 1
ATOM 689 N N . THR A 1 92 ? -1.051 5.978 -3.580 1.00 97.38 92 THR A N 1
ATOM 690 C CA . THR A 1 92 ? -1.563 4.967 -4.516 1.00 97.38 92 THR A CA 1
ATOM 691 C C . THR A 1 92 ? -0.854 3.633 -4.312 1.00 97.38 92 THR A C 1
ATOM 693 O O . THR A 1 92 ? -1.522 2.619 -4.184 1.00 97.38 92 THR A O 1
ATOM 696 N N . LEU A 1 93 ? 0.476 3.612 -4.189 1.00 98.50 93 LEU A N 1
ATOM 697 C CA . LEU A 1 93 ? 1.209 2.367 -3.955 1.00 98.50 93 LEU A CA 1
ATOM 698 C C . LEU A 1 93 ? 0.718 1.644 -2.688 1.00 98.50 93 LEU A C 1
ATOM 700 O O . LEU A 1 93 ? 0.452 0.447 -2.737 1.00 98.50 93 LEU A O 1
ATOM 704 N N . VAL A 1 94 ? 0.549 2.357 -1.570 1.00 98.62 94 VAL A N 1
ATOM 705 C CA . VAL A 1 94 ? 0.041 1.761 -0.318 1.00 98.62 94 VAL A CA 1
ATOM 706 C C . VAL A 1 94 ? -1.404 1.272 -0.467 1.00 98.62 94 VAL A C 1
ATOM 708 O O . VAL A 1 94 ? -1.735 0.185 0.013 1.00 98.62 94 VAL A O 1
ATOM 711 N N . HIS A 1 95 ? -2.251 2.041 -1.155 1.00 98.62 95 HIS A N 1
ATOM 712 C CA . HIS A 1 95 ? -3.622 1.647 -1.477 1.00 98.62 95 HIS A CA 1
ATOM 713 C C . HIS A 1 95 ? -3.640 0.318 -2.250 1.00 98.62 95 HIS A C 1
ATOM 715 O O . HIS A 1 95 ? -4.227 -0.657 -1.787 1.00 98.62 95 HIS A O 1
ATOM 721 N N . GLU A 1 96 ? -2.908 0.226 -3.360 1.00 98.50 96 GLU A N 1
ATOM 722 C CA . GLU A 1 96 ? -2.883 -0.987 -4.183 1.00 98.50 96 GLU A CA 1
ATOM 723 C C . GLU A 1 96 ? -2.248 -2.178 -3.452 1.00 98.50 96 GLU A C 1
ATOM 725 O O . GLU A 1 96 ? -2.753 -3.302 -3.502 1.00 98.50 96 GLU A O 1
ATOM 730 N N . MET A 1 97 ? -1.175 -1.958 -2.684 1.00 98.75 97 MET A N 1
ATOM 731 C CA . MET A 1 97 ? -0.608 -3.008 -1.830 1.00 98.75 97 MET A CA 1
ATOM 732 C C . MET A 1 97 ? -1.640 -3.538 -0.826 1.00 98.75 97 MET A C 1
ATOM 734 O O . MET A 1 97 ? -1.633 -4.734 -0.517 1.00 98.75 97 MET A O 1
ATOM 738 N N . THR A 1 98 ? -2.577 -2.696 -0.378 1.00 98.81 98 THR A N 1
ATOM 739 C CA . THR A 1 98 ? -3.660 -3.124 0.511 1.00 98.81 98 THR A CA 1
ATOM 740 C C . THR A 1 98 ? -4.577 -4.132 -0.171 1.00 98.81 98 THR A C 1
ATOM 742 O O . THR A 1 98 ? -4.961 -5.103 0.471 1.00 98.81 98 THR A O 1
ATOM 745 N N . HIS A 1 99 ? -4.855 -4.015 -1.470 1.00 98.62 99 HIS A N 1
ATOM 746 C CA . HIS A 1 99 ? -5.622 -5.042 -2.185 1.00 98.62 99 HIS A CA 1
ATOM 747 C C . HIS A 1 99 ? -4.900 -6.393 -2.234 1.00 98.62 99 HIS A C 1
ATOM 749 O O . HIS A 1 99 ? -5.526 -7.436 -2.026 1.00 98.62 99 HIS A O 1
ATOM 755 N N . THR A 1 100 ? -3.572 -6.405 -2.407 1.00 98.56 100 THR A N 1
ATOM 756 C CA . THR A 1 100 ? -2.806 -7.665 -2.313 1.00 98.56 100 THR A CA 1
ATOM 757 C C . THR A 1 100 ? -2.855 -8.259 -0.901 1.00 98.56 100 THR A C 1
ATOM 759 O O . THR A 1 100 ? -3.005 -9.470 -0.742 1.00 98.56 100 THR A O 1
ATOM 762 N N . PHE A 1 101 ? -2.812 -7.414 0.137 1.00 98.62 101 PHE A N 1
ATOM 763 C CA . PHE A 1 101 ? -2.991 -7.835 1.526 1.00 98.62 101 PHE A CA 1
ATOM 764 C C . PHE A 1 101 ? -4.388 -8.420 1.760 1.00 98.62 101 PHE A C 1
ATOM 766 O O . PHE A 1 101 ? -4.512 -9.503 2.328 1.00 98.62 101 PHE A O 1
ATOM 773 N N . GLN A 1 102 ? -5.435 -7.746 1.284 1.00 98.56 102 GLN A N 1
ATOM 774 C CA . GLN A 1 102 ? -6.824 -8.192 1.397 1.00 98.56 102 GLN A CA 1
ATOM 775 C C . GLN A 1 102 ? -7.032 -9.563 0.750 1.00 98.56 102 GLN A C 1
ATOM 777 O O . GLN A 1 102 ? -7.664 -10.422 1.361 1.00 98.56 102 GLN A O 1
ATOM 782 N N . ALA A 1 103 ? -6.457 -9.791 -0.436 1.00 97.56 103 ALA A N 1
ATOM 783 C CA . ALA A 1 103 ? -6.563 -11.062 -1.150 1.00 97.56 103 ALA A CA 1
ATOM 784 C C . ALA A 1 103 ? -6.056 -12.257 -0.320 1.00 97.56 103 ALA A C 1
ATOM 786 O O . ALA A 1 103 ? -6.671 -13.321 -0.336 1.00 97.56 103 ALA A O 1
ATOM 787 N N . ASN A 1 104 ? -4.985 -12.066 0.455 1.00 97.31 104 ASN A N 1
ATOM 788 C CA . ASN A 1 104 ? -4.424 -13.105 1.326 1.00 97.31 104 ASN A CA 1
ATOM 789 C C . ASN A 1 104 ? -5.053 -13.131 2.730 1.00 97.31 104 ASN A C 1
ATOM 791 O O . ASN A 1 104 ? -4.862 -14.089 3.475 1.00 97.31 104 ASN A O 1
ATOM 795 N N . ASN A 1 105 ? -5.810 -12.096 3.106 1.00 97.88 105 ASN A N 1
ATOM 796 C CA . ASN A 1 105 ? -6.347 -11.907 4.455 1.00 97.88 105 ASN A CA 1
ATOM 797 C C . ASN A 1 105 ? -7.861 -11.652 4.435 1.00 97.88 105 ASN A C 1
ATOM 799 O O . ASN A 1 105 ? -8.373 -10.748 5.096 1.00 97.88 105 ASN A O 1
ATOM 803 N N . MET A 1 106 ? -8.607 -12.486 3.705 1.00 97.75 106 MET A N 1
ATOM 804 C CA . MET A 1 106 ? -10.064 -12.347 3.548 1.00 97.75 106 MET A CA 1
ATOM 805 C C . MET A 1 106 ? -10.837 -12.322 4.875 1.00 97.75 106 MET A C 1
ATOM 807 O O . MET A 1 106 ? -11.877 -11.673 4.978 1.00 97.75 106 MET A O 1
ATOM 811 N N . HIS A 1 107 ? -10.321 -12.972 5.920 1.00 98.12 107 HIS A N 1
ATOM 812 C CA . HIS A 1 107 ? -10.903 -12.906 7.260 1.00 98.12 107 HIS A CA 1
ATOM 813 C C . HIS A 1 107 ? -10.879 -11.477 7.840 1.00 98.12 107 HIS A C 1
ATOM 815 O O . HIS A 1 107 ? -11.847 -11.072 8.480 1.00 98.12 107 HIS A O 1
ATOM 821 N N . LEU A 1 108 ? -9.843 -10.678 7.554 1.00 98.44 108 LEU A N 1
ATOM 822 C CA . LEU A 1 108 ? -9.779 -9.265 7.948 1.00 98.44 108 LEU A CA 1
ATOM 823 C C . LEU A 1 108 ? -10.690 -8.386 7.094 1.00 98.44 108 LEU A C 1
ATOM 825 O O . LEU A 1 108 ? -11.270 -7.441 7.615 1.00 98.44 108 LEU A O 1
ATOM 829 N N . VAL A 1 109 ? -10.884 -8.718 5.814 1.00 98.06 109 VAL A N 1
ATOM 830 C CA . VAL A 1 109 ? -11.894 -8.048 4.973 1.00 98.06 109 VAL A CA 1
ATOM 831 C C . VAL A 1 109 ? -13.294 -8.264 5.548 1.00 98.06 109 VAL A C 1
ATOM 833 O O . VAL A 1 109 ? -14.091 -7.331 5.623 1.00 98.06 109 VAL A O 1
ATOM 836 N N . ASN A 1 110 ? -13.597 -9.485 5.990 1.00 97.75 110 ASN A N 1
ATOM 837 C CA . ASN A 1 110 ? -14.877 -9.803 6.618 1.00 97.75 110 ASN A CA 1
ATOM 838 C C . ASN A 1 110 ? -15.035 -9.101 7.974 1.00 97.75 110 ASN A C 1
ATOM 840 O O . ASN A 1 110 ? -16.103 -8.556 8.244 1.00 97.75 110 ASN A O 1
ATOM 844 N N . ALA A 1 111 ? -13.977 -9.051 8.789 1.00 98.31 111 ALA A N 1
ATOM 845 C CA . ALA A 1 111 ? -13.981 -8.306 10.046 1.00 98.31 111 ALA A CA 1
ATOM 846 C C . ALA A 1 111 ? -14.207 -6.801 9.814 1.00 98.31 111 ALA A C 1
ATOM 848 O O . ALA A 1 111 ? -15.068 -6.209 10.460 1.00 98.31 111 ALA A O 1
ATOM 849 N N . TRP A 1 112 ? -13.522 -6.208 8.830 1.00 98.31 112 TRP A N 1
ATOM 850 C CA . TRP A 1 112 ? -13.715 -4.811 8.433 1.00 98.31 112 TRP A CA 1
ATOM 851 C C . TRP A 1 112 ? -15.161 -4.533 8.020 1.00 98.31 112 TRP A C 1
ATOM 853 O O . TRP A 1 112 ? -15.784 -3.593 8.509 1.00 98.31 112 TRP A O 1
ATOM 863 N N . LYS A 1 113 ? -15.727 -5.383 7.154 1.00 97.50 113 LYS A N 1
ATOM 864 C CA . LYS A 1 113 ? -17.129 -5.280 6.729 1.00 97.50 113 LYS A CA 1
ATOM 865 C C . LYS A 1 113 ? -18.086 -5.377 7.912 1.00 97.50 113 LYS A C 1
ATOM 867 O O . LYS A 1 113 ? -18.997 -4.566 8.026 1.00 97.50 113 LYS A O 1
ATOM 872 N N . SER A 1 114 ? -17.869 -6.346 8.796 1.00 96.94 114 SER A N 1
ATOM 873 C CA . SER A 1 114 ? -18.707 -6.537 9.979 1.00 96.94 114 SER A CA 1
ATOM 874 C C . SER A 1 114 ? -18.664 -5.335 10.919 1.00 96.94 114 SER A C 1
ATOM 876 O O . SER A 1 114 ? -19.678 -5.021 11.534 1.00 96.94 114 SER A O 1
ATOM 878 N N . GLN A 1 115 ? -17.505 -4.691 11.056 1.00 97.62 115 GLN A N 1
ATOM 879 C CA . GLN A 1 115 ? -17.323 -3.581 11.984 1.00 97.62 115 GLN A CA 1
ATOM 880 C C . GLN A 1 115 ? -17.814 -2.251 11.406 1.00 97.62 115 GLN A C 1
ATOM 882 O O . GLN A 1 115 ? -18.453 -1.482 12.116 1.00 97.62 115 GLN A O 1
ATOM 887 N N . PHE A 1 116 ? -17.532 -1.984 10.130 1.00 97.88 116 PHE A N 1
ATOM 888 C CA . PHE A 1 116 ? -17.726 -0.658 9.545 1.00 97.88 116 PHE A CA 1
ATOM 889 C C . PHE A 1 116 ? -18.809 -0.595 8.472 1.00 97.88 116 PHE A C 1
ATOM 891 O O . PHE A 1 116 ? -19.139 0.507 8.070 1.00 97.88 116 PHE A O 1
ATOM 898 N N . TRP A 1 117 ? -19.360 -1.711 7.982 1.00 96.75 117 TRP A N 1
ATOM 899 C CA . TRP A 1 117 ? -20.305 -1.735 6.849 1.00 96.75 117 TRP A CA 1
ATOM 900 C C . TRP A 1 117 ? -21.644 -2.402 7.185 1.00 96.75 117 TRP A C 1
ATOM 902 O O . TRP A 1 117 ? -22.106 -3.316 6.494 1.00 96.75 117 TRP A O 1
ATOM 912 N N . SER A 1 118 ? -22.309 -1.930 8.239 1.00 87.69 118 SER A N 1
ATOM 913 C CA . SER A 1 118 ? -23.678 -2.355 8.536 1.00 87.69 118 SER A CA 1
ATOM 914 C C . SER A 1 118 ? -24.670 -1.747 7.530 1.00 87.69 118 SER A C 1
ATOM 916 O O . SER A 1 118 ? -24.643 -0.558 7.228 1.00 87.69 118 SER A O 1
ATOM 918 N N . GLY A 1 119 ? -25.546 -2.577 6.953 1.00 84.94 119 GLY A N 1
ATOM 919 C CA . GLY A 1 119 ? -26.588 -2.108 6.025 1.00 84.94 119 GLY A CA 1
ATOM 920 C C . GLY A 1 119 ? -26.103 -1.708 4.622 1.00 84.94 119 GLY A C 1
ATOM 921 O O . GLY A 1 119 ? -26.817 -1.006 3.913 1.00 84.94 119 GLY A O 1
ATOM 922 N N . GLY A 1 120 ? -24.909 -2.147 4.203 1.00 89.06 120 GLY A N 1
ATOM 923 C CA . GLY A 1 120 ? -24.409 -1.953 2.832 1.00 89.06 120 GLY A CA 1
ATOM 924 C C . GLY A 1 120 ? -23.741 -0.599 2.563 1.00 89.06 120 GLY A C 1
ATOM 925 O O . GLY A 1 120 ? -23.442 -0.292 1.411 1.00 89.06 120 GLY A O 1
ATOM 926 N N . ARG A 1 121 ? -23.487 0.200 3.604 1.00 94.50 121 ARG A N 1
ATOM 927 C CA . ARG A 1 121 ? -22.753 1.475 3.551 1.00 94.50 121 ARG A CA 1
ATOM 928 C C . ARG A 1 121 ? -21.796 1.580 4.739 1.00 94.50 121 ARG A C 1
ATOM 930 O O . ARG A 1 121 ? -22.064 0.943 5.757 1.00 94.50 121 ARG A O 1
ATOM 937 N N . PRO A 1 122 ? -20.715 2.374 4.647 1.00 96.75 122 PRO A N 1
ATOM 938 C CA . PRO A 1 122 ? -19.829 2.563 5.780 1.00 96.75 122 PRO A CA 1
ATOM 939 C C . PRO A 1 122 ? -20.516 3.395 6.869 1.00 96.75 122 PRO A C 1
ATOM 941 O O . PRO A 1 122 ? -21.140 4.418 6.579 1.00 96.75 122 PRO A O 1
ATOM 944 N N . ASN A 1 123 ? -20.366 2.984 8.122 1.00 94.38 123 ASN A N 1
ATOM 945 C CA . ASN A 1 123 ? -20.803 3.721 9.296 1.00 94.38 123 ASN A CA 1
ATOM 946 C C . ASN A 1 123 ? -19.731 3.633 10.404 1.00 94.38 123 ASN A C 1
ATOM 948 O O . ASN A 1 123 ? -19.506 2.538 10.923 1.00 94.38 123 ASN A O 1
ATOM 952 N N . PRO A 1 124 ? -19.066 4.747 10.771 1.00 93.81 124 PRO A N 1
ATOM 953 C CA . PRO A 1 124 ? -19.197 6.086 10.182 1.00 93.81 124 PRO A CA 1
ATOM 954 C C . PRO A 1 124 ? -18.721 6.127 8.714 1.00 93.81 124 PRO A C 1
ATOM 956 O O . PRO A 1 124 ? -18.052 5.182 8.271 1.00 93.81 124 PRO A O 1
ATOM 959 N N . PRO A 1 125 ? -19.025 7.206 7.956 1.00 96.25 125 PRO A N 1
ATOM 960 C CA . PRO A 1 125 ? -18.527 7.382 6.593 1.00 96.25 125 PRO A CA 1
ATOM 961 C C . PRO A 1 125 ? -17.021 7.122 6.483 1.00 96.25 125 PRO A C 1
ATOM 963 O O . PRO A 1 125 ? -16.270 7.358 7.431 1.00 96.25 125 PRO A O 1
ATOM 966 N N . SER A 1 126 ? -16.584 6.623 5.331 1.00 97.31 126 SER A N 1
ATOM 967 C CA . SER A 1 126 ? -15.173 6.375 5.036 1.00 97.31 126 SER A CA 1
ATOM 968 C C . SER A 1 126 ? -14.341 7.663 5.098 1.00 97.31 126 SER A C 1
ATOM 970 O O . SER A 1 126 ? -14.860 8.777 5.002 1.00 97.31 126 SER A O 1
ATOM 972 N N . VAL A 1 127 ? -13.023 7.503 5.219 1.00 96.56 127 VAL A N 1
ATOM 973 C CA . VAL A 1 127 ? -12.027 8.586 5.157 1.00 96.56 127 VAL A CA 1
ATOM 974 C C . VAL A 1 127 ? -12.035 9.349 3.829 1.00 96.56 127 VAL A C 1
ATOM 976 O O . VAL A 1 127 ? -11.545 10.476 3.777 1.00 96.56 127 VAL A O 1
ATOM 979 N N . SER A 1 128 ? -12.586 8.765 2.761 1.00 96.19 128 SER A N 1
ATOM 980 C CA . SER A 1 128 ? -12.690 9.408 1.452 1.00 96.19 128 SER A CA 1
ATOM 981 C C . SER A 1 128 ? -14.031 9.130 0.773 1.00 96.19 128 SER A C 1
ATOM 983 O O . SER A 1 128 ? -14.731 8.161 1.071 1.00 96.19 128 SER A O 1
ATOM 985 N N . GLY A 1 129 ? -14.399 9.995 -0.180 1.00 96.00 129 GLY A N 1
ATOM 986 C CA . GLY A 1 129 ? -15.599 9.807 -0.999 1.00 96.00 129 GLY A CA 1
ATOM 987 C C . GLY A 1 129 ? -15.563 8.506 -1.804 1.00 96.00 129 GLY A C 1
ATOM 988 O O . GLY A 1 129 ? -16.576 7.819 -1.894 1.00 96.00 129 GLY A O 1
ATOM 989 N N . TYR A 1 130 ? -14.388 8.136 -2.322 1.00 94.25 130 TYR A N 1
ATOM 990 C CA . TYR A 1 130 ? -14.189 6.885 -3.052 1.00 94.25 130 TYR A CA 1
ATOM 991 C C . TYR A 1 130 ? -14.330 5.662 -2.139 1.00 94.25 130 TYR A C 1
ATOM 993 O O . TYR A 1 130 ? -15.036 4.717 -2.488 1.00 94.25 130 TYR A O 1
ATOM 1001 N N . GLY A 1 131 ? -13.784 5.720 -0.921 1.00 96.12 131 GLY A N 1
ATOM 1002 C CA . GLY A 1 131 ? -13.968 4.668 0.075 1.00 96.12 131 GLY A CA 1
ATOM 1003 C C . GLY A 1 131 ? -15.437 4.426 0.445 1.00 96.12 131 GLY A C 1
ATOM 1004 O O . GLY A 1 131 ? -15.797 3.317 0.811 1.00 96.12 131 GLY A O 1
ATOM 1005 N N . ASN A 1 132 ? -16.340 5.397 0.265 1.00 96.94 132 ASN A N 1
ATOM 1006 C CA . ASN A 1 132 ? -17.774 5.179 0.500 1.00 96.94 132 ASN A CA 1
ATOM 1007 C C . ASN A 1 132 ? -18.465 4.259 -0.523 1.00 96.94 132 ASN A C 1
ATOM 1009 O O . ASN A 1 132 ? -19.629 3.912 -0.325 1.00 96.94 132 ASN A O 1
ATOM 1013 N N . THR A 1 133 ? -17.787 3.870 -1.606 1.00 96.06 133 THR A N 1
ATOM 1014 C CA . THR A 1 133 ? -18.390 3.090 -2.699 1.00 96.06 133 THR A CA 1
ATOM 1015 C C . THR A 1 133 ? -18.476 1.596 -2.398 1.00 96.06 133 THR A C 1
ATOM 1017 O O . THR A 1 133 ? -19.512 0.983 -2.645 1.00 96.06 133 THR A O 1
ATOM 1020 N N . GLN A 1 134 ? -17.422 1.006 -1.828 1.00 96.31 134 GLN A N 1
ATOM 1021 C CA . GLN A 1 134 ? -17.384 -0.409 -1.464 1.00 96.31 134 GLN A CA 1
ATOM 1022 C C . GLN A 1 134 ? -16.390 -0.673 -0.326 1.00 96.31 134 GLN A C 1
ATOM 1024 O O . GLN A 1 134 ? -15.355 -0.020 -0.210 1.00 96.31 134 GLN A O 1
ATOM 1029 N N . ALA A 1 135 ? -16.672 -1.690 0.493 1.00 97.12 135 ALA A N 1
ATOM 1030 C CA . ALA A 1 135 ? -15.906 -1.964 1.712 1.00 97.12 135 ALA A CA 1
ATOM 1031 C C . ALA A 1 135 ? -14.419 -2.275 1.495 1.00 97.12 135 ALA A C 1
ATOM 1033 O O . ALA A 1 135 ? -13.606 -2.023 2.380 1.00 97.12 135 ALA A O 1
ATOM 1034 N N . VAL A 1 136 ? -14.057 -2.836 0.339 1.00 96.88 136 VAL A N 1
ATOM 1035 C CA . VAL A 1 136 ? -12.653 -3.118 0.002 1.00 96.88 136 VAL A CA 1
ATOM 1036 C C . VAL A 1 136 ? -11.873 -1.845 -0.343 1.00 96.88 136 VAL A C 1
ATOM 1038 O O . VAL A 1 136 ? -10.734 -1.726 0.106 1.00 96.88 136 VAL A O 1
ATOM 1041 N N . GLU A 1 137 ? -12.488 -0.866 -1.016 1.00 97.62 137 GLU A N 1
ATOM 1042 C CA . GLU A 1 137 ? -11.866 0.451 -1.254 1.00 97.62 137 GLU A CA 1
ATOM 1043 C C . GLU A 1 137 ? -11.817 1.272 0.025 1.00 97.62 137 GLU A C 1
ATOM 1045 O O . GLU A 1 137 ? -10.815 1.918 0.288 1.00 97.62 137 GLU A O 1
ATOM 1050 N N . ASP A 1 138 ? -12.862 1.220 0.858 1.00 98.56 138 ASP A N 1
ATOM 1051 C CA . ASP A 1 138 ? -12.841 1.851 2.182 1.00 98.56 138 ASP A CA 1
ATOM 1052 C C . ASP A 1 138 ? -11.644 1.378 3.001 1.00 98.56 138 ASP A C 1
ATOM 1054 O O . ASP A 1 138 ? -10.926 2.174 3.605 1.00 98.56 138 ASP A O 1
ATOM 1058 N N . PHE A 1 139 ? -11.414 0.067 3.002 1.00 98.69 139 PHE A N 1
ATOM 1059 C CA . PHE A 1 139 ? -10.294 -0.514 3.713 1.00 98.69 139 PHE A CA 1
ATOM 1060 C C . PHE A 1 139 ? -8.955 -0.072 3.093 1.00 98.69 139 PHE A C 1
ATOM 1062 O O . PHE A 1 139 ? -8.073 0.371 3.827 1.00 98.69 139 PHE A O 1
ATOM 1069 N N . ALA A 1 140 ? -8.812 -0.090 1.764 1.00 98.75 140 ALA A N 1
ATOM 1070 C CA . ALA A 1 140 ? -7.599 0.377 1.085 1.00 98.75 140 ALA A CA 1
ATOM 1071 C C . ALA A 1 140 ? -7.313 1.876 1.314 1.00 98.75 140 ALA A C 1
ATOM 1073 O O . ALA A 1 140 ? -6.202 2.252 1.695 1.00 98.75 140 ALA A O 1
ATOM 1074 N N . GLU A 1 141 ? -8.324 2.735 1.191 1.00 98.56 141 GLU A N 1
ATOM 1075 C CA . GLU A 1 141 ? -8.232 4.176 1.448 1.00 98.56 141 GLU A CA 1
ATOM 1076 C C . GLU A 1 141 ? -7.953 4.486 2.919 1.00 98.56 141 GLU A C 1
ATOM 1078 O O . GLU A 1 141 ? -7.197 5.411 3.229 1.00 98.56 141 GLU A O 1
ATOM 1083 N N . SER A 1 142 ? -8.511 3.698 3.838 1.00 98.75 142 SER A N 1
ATOM 1084 C CA . SER A 1 142 ? -8.231 3.832 5.266 1.00 98.75 142 SER A CA 1
ATOM 1085 C C . SER A 1 142 ? -6.791 3.442 5.597 1.00 98.75 142 SER A C 1
ATOM 1087 O O . SER A 1 142 ? -6.146 4.160 6.355 1.00 98.75 142 SER A O 1
ATOM 1089 N N . VAL A 1 143 ? -6.243 2.373 5.004 1.00 98.81 143 VAL A N 1
ATOM 1090 C CA . VAL A 1 143 ? -4.828 1.985 5.185 1.00 98.81 143 VAL A CA 1
ATOM 1091 C C . VAL A 1 143 ? -3.887 3.026 4.583 1.00 98.81 143 VAL A C 1
ATOM 1093 O O . VAL A 1 143 ? -2.909 3.419 5.221 1.00 98.81 143 VAL A O 1
ATOM 1096 N N . ARG A 1 144 ? -4.212 3.548 3.397 1.00 98.56 144 ARG A N 1
ATOM 1097 C CA . ARG A 1 144 ? -3.501 4.684 2.806 1.00 98.56 144 ARG A CA 1
ATOM 1098 C C . ARG A 1 144 ? -3.521 5.901 3.734 1.00 98.56 144 ARG A C 1
ATOM 1100 O O . ARG A 1 144 ? -2.473 6.487 3.981 1.00 98.56 144 ARG A O 1
ATOM 1107 N N . THR A 1 145 ? -4.686 6.275 4.260 1.00 98.44 145 THR A N 1
ATOM 1108 C CA . THR A 1 145 ? -4.833 7.439 5.152 1.00 98.44 145 THR A CA 1
ATOM 1109 C C . THR A 1 145 ? -4.076 7.230 6.460 1.00 98.44 145 THR A C 1
ATOM 1111 O O . THR A 1 145 ? -3.390 8.137 6.917 1.00 98.44 145 THR A O 1
ATOM 1114 N N . TYR A 1 146 ? -4.123 6.019 7.019 1.00 98.62 146 TYR A N 1
ATOM 1115 C CA . TYR A 1 146 ? -3.344 5.634 8.191 1.00 98.62 146 TYR A CA 1
ATOM 1116 C C . TYR A 1 146 ? -1.848 5.867 7.970 1.00 98.62 146 TYR A C 1
ATOM 1118 O O . TYR A 1 146 ? -1.196 6.472 8.809 1.00 98.62 146 TYR A O 1
ATOM 1126 N N . TRP A 1 147 ? -1.317 5.441 6.823 1.00 98.56 147 TRP A N 1
ATOM 1127 C CA . TRP A 1 147 ? 0.095 5.622 6.488 1.00 98.56 147 TRP A CA 1
ATOM 1128 C C . TRP A 1 147 ? 0.466 7.088 6.197 1.00 98.56 147 TRP A C 1
ATOM 1130 O O . TRP A 1 147 ? 1.535 7.542 6.594 1.00 98.56 147 TRP A O 1
ATOM 1140 N N . GLN A 1 148 ? -0.400 7.849 5.515 1.00 97.44 148 GLN A N 1
ATOM 1141 C CA . GLN A 1 148 ? -0.111 9.242 5.137 1.00 97.44 148 GLN A CA 1
ATOM 1142 C C . GLN A 1 148 ? -0.286 10.239 6.290 1.00 97.44 148 GLN A C 1
ATOM 1144 O O . GLN A 1 148 ? 0.370 11.281 6.307 1.00 97.44 148 GLN A O 1
ATOM 1149 N N . SER A 1 149 ? -1.225 9.979 7.198 1.00 97.19 149 SER A N 1
ATOM 1150 C CA . SER A 1 149 ? -1.662 10.939 8.213 1.00 97.19 149 SER A CA 1
ATOM 1151 C C . SER A 1 149 ? -2.260 10.256 9.449 1.00 97.19 149 SER A C 1
ATOM 1153 O O . SER A 1 149 ? -3.276 10.702 9.993 1.00 97.19 149 SER A O 1
ATOM 1155 N N . GLY A 1 150 ? -1.617 9.190 9.936 1.00 97.38 150 GLY A N 1
ATOM 1156 C CA . GLY A 1 150 ? -2.113 8.363 11.040 1.00 97.38 150 GLY A CA 1
ATOM 1157 C C . GLY A 1 150 ? -2.446 9.154 12.305 1.00 97.38 150 GLY A C 1
ATOM 1158 O O . GLY A 1 150 ? -3.525 8.970 12.865 1.00 97.38 150 GLY A O 1
ATOM 1159 N N . ALA A 1 151 ? -1.627 10.134 12.695 1.00 97.44 151 ALA A N 1
ATOM 1160 C CA . ALA A 1 151 ? -1.934 11.031 13.816 1.00 97.44 151 ALA A CA 1
ATOM 1161 C C . ALA A 1 151 ? -3.253 11.823 13.655 1.00 97.44 151 ALA A C 1
ATOM 1163 O O . ALA A 1 151 ? -3.948 12.082 14.643 1.00 97.44 151 ALA A O 1
ATOM 1164 N N . ALA A 1 152 ? -3.614 12.219 12.430 1.00 97.69 152 ALA A N 1
ATOM 1165 C CA . ALA A 1 152 ? -4.891 12.875 12.148 1.00 97.69 152 ALA A CA 1
ATOM 1166 C C . ALA A 1 152 ? -6.039 11.856 12.140 1.00 97.69 152 ALA A C 1
ATOM 1168 O O . ALA A 1 152 ? -7.082 12.102 12.747 1.00 97.69 152 ALA A O 1
ATOM 1169 N N . MET A 1 153 ? -5.820 10.687 11.530 1.00 98.00 153 MET A N 1
ATOM 1170 C CA . MET A 1 153 ? -6.792 9.593 11.499 1.00 98.00 153 MET A CA 1
ATOM 1171 C C . MET A 1 153 ? -7.135 9.074 12.900 1.00 98.00 153 MET A C 1
ATOM 1173 O O . MET A 1 153 ? -8.298 8.807 13.180 1.00 98.00 153 MET A O 1
ATOM 1177 N N . LYS A 1 154 ? -6.160 9.009 13.813 1.00 98.12 154 LYS A N 1
ATOM 1178 C CA . LYS A 1 154 ? -6.362 8.626 15.221 1.00 98.12 154 LYS A CA 1
ATOM 1179 C C . LYS A 1 154 ? -7.402 9.505 15.918 1.00 98.12 154 LYS A C 1
ATOM 1181 O O . LYS A 1 154 ? -8.098 9.038 16.810 1.00 98.12 154 LYS A O 1
ATOM 1186 N N . LYS A 1 155 ? -7.515 10.773 15.507 1.00 97.25 155 LYS A N 1
ATOM 1187 C CA . LYS A 1 155 ? -8.484 11.734 16.054 1.00 97.25 155 LYS A CA 1
ATOM 1188 C C . LYS A 1 155 ? -9.837 11.656 15.353 1.00 97.25 155 LYS A C 1
ATOM 1190 O O . LYS A 1 155 ? -10.860 11.758 16.018 1.00 97.25 155 LYS A O 1
ATOM 1195 N N . SER A 1 156 ? -9.849 11.525 14.026 1.00 97.12 156 SER A N 1
ATOM 1196 C CA . SER A 1 156 ? -11.084 11.588 13.234 1.00 97.12 156 SER A CA 1
ATOM 1197 C C . SER A 1 156 ? -11.808 10.248 13.096 1.00 97.12 156 SER A C 1
ATOM 1199 O O . SER A 1 156 ? -13.027 10.233 12.960 1.00 97.12 156 SER A O 1
ATOM 1201 N N . GLN A 1 157 ? -11.074 9.135 13.102 1.00 97.25 157 GLN A N 1
ATOM 1202 C CA . GLN A 1 157 ? -11.557 7.776 12.835 1.00 97.25 157 GLN A CA 1
ATOM 1203 C C . GLN A 1 157 ? -10.828 6.754 13.741 1.00 97.25 157 GLN A C 1
ATOM 1205 O O . GLN A 1 157 ? -10.146 5.854 13.233 1.00 97.25 157 GLN A O 1
ATOM 1210 N N . PRO A 1 158 ? -10.925 6.882 15.080 1.00 98.06 158 PRO A N 1
ATOM 1211 C CA . PRO A 1 158 ? -10.120 6.105 16.029 1.00 98.06 158 PRO A CA 1
ATOM 1212 C C . PRO A 1 158 ? -10.293 4.586 15.883 1.00 98.06 158 PRO A C 1
ATOM 1214 O O . PRO A 1 158 ? -9.310 3.851 15.925 1.00 98.06 158 PRO A O 1
ATOM 1217 N N . ASP A 1 159 ? -11.510 4.106 15.622 1.00 98.31 159 ASP A N 1
ATOM 1218 C CA . ASP A 1 159 ? -11.768 2.665 15.497 1.00 98.31 159 ASP A CA 1
ATOM 1219 C C . ASP A 1 159 ? -11.108 2.063 14.250 1.00 98.31 159 ASP A C 1
ATOM 1221 O O . ASP A 1 159 ? -10.543 0.968 14.297 1.00 98.31 159 ASP A O 1
ATOM 1225 N N . ARG A 1 160 ? -11.125 2.797 13.129 1.00 98.50 160 ARG A N 1
ATOM 1226 C CA . ARG A 1 160 ? -10.429 2.398 11.895 1.00 98.50 160 ARG A CA 1
ATOM 1227 C C . ARG A 1 160 ? -8.919 2.431 12.104 1.00 98.50 160 ARG A C 1
ATOM 1229 O O . ARG A 1 160 ? -8.225 1.513 11.672 1.00 98.50 160 ARG A O 1
ATOM 1236 N N . TYR A 1 161 ? -8.422 3.468 12.784 1.00 98.62 161 TYR A N 1
ATOM 1237 C CA . TYR A 1 161 ? -7.011 3.596 13.138 1.00 98.62 161 TYR A CA 1
ATOM 1238 C C . TYR A 1 161 ? -6.538 2.383 13.948 1.00 98.62 161 TYR A C 1
ATOM 1240 O O . TYR A 1 161 ? -5.554 1.743 13.576 1.00 98.62 161 TYR A O 1
ATOM 1248 N N . GLU A 1 162 ? -7.258 2.016 15.011 1.00 98.62 162 GLU A N 1
ATOM 1249 C CA . GLU A 1 162 ? -6.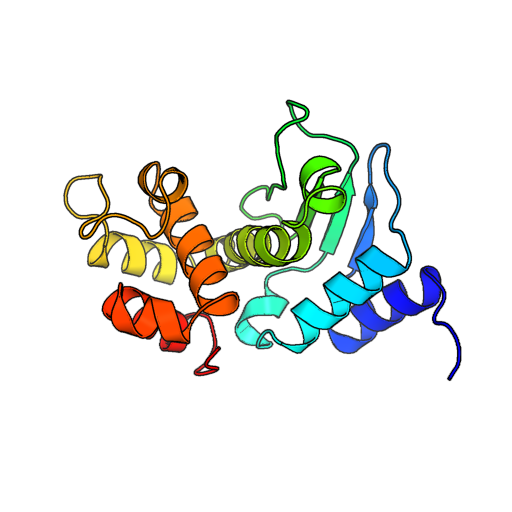877 0.888 15.866 1.00 98.62 162 GLU A CA 1
ATOM 1250 C C . GLU A 1 162 ? -6.972 -0.454 15.139 1.00 98.62 162 GLU A C 1
ATOM 1252 O O . GLU A 1 162 ? -6.086 -1.300 15.299 1.00 98.62 162 GLU A O 1
ATOM 1257 N N . PHE A 1 163 ? -7.986 -0.642 14.286 1.00 98.69 163 PHE A N 1
ATOM 1258 C CA . PHE A 1 163 ? -8.080 -1.838 13.452 1.00 98.69 163 PHE A CA 1
ATOM 1259 C C . PHE A 1 163 ? -6.832 -1.997 12.574 1.00 98.69 163 PHE A C 1
ATOM 1261 O O . PHE A 1 163 ? -6.213 -3.062 12.553 1.00 98.69 163 PHE A O 1
ATOM 1268 N N . ILE A 1 164 ? -6.435 -0.934 11.871 1.00 98.81 164 ILE A N 1
ATOM 1269 C CA . ILE A 1 164 ? -5.298 -0.959 10.943 1.00 98.81 164 ILE A CA 1
ATOM 1270 C C . ILE A 1 164 ? -3.990 -1.153 11.699 1.00 98.81 164 ILE A C 1
ATOM 1272 O O . ILE A 1 164 ? -3.214 -2.041 11.340 1.00 98.81 164 ILE A O 1
ATOM 1276 N N . ARG A 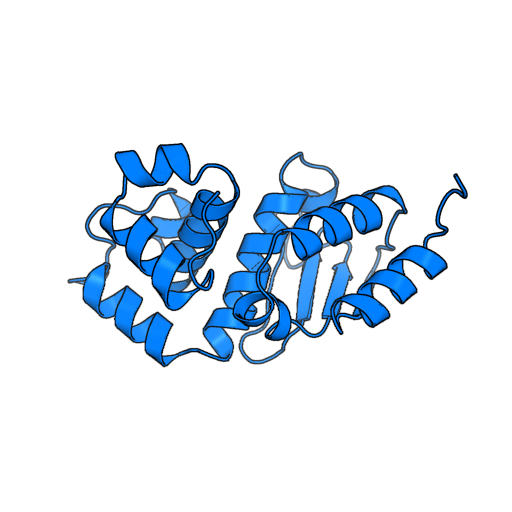1 165 ? -3.770 -0.391 12.778 1.00 98.62 165 ARG A N 1
ATOM 1277 C CA . ARG A 1 165 ? -2.585 -0.520 13.633 1.00 98.62 165 ARG A CA 1
ATOM 1278 C C . ARG A 1 165 ? -2.393 -1.966 14.074 1.00 98.62 165 ARG A C 1
ATOM 1280 O O . ARG A 1 165 ? -1.310 -2.520 13.916 1.00 98.62 165 ARG A O 1
ATOM 1287 N N . LYS A 1 166 ? -3.450 -2.595 14.591 1.00 98.12 166 LYS A N 1
ATOM 1288 C CA . LYS A 1 166 ? -3.389 -3.944 15.162 1.00 98.12 166 LYS A CA 1
ATOM 1289 C C . LYS A 1 166 ? -3.296 -5.046 14.108 1.00 98.12 166 LYS A C 1
ATOM 1291 O O . LYS A 1 166 ? -2.508 -5.972 14.276 1.00 98.12 166 LYS A O 1
ATOM 1296 N N . HIS A 1 167 ? -4.121 -4.985 13.065 1.00 98.31 167 HIS A N 1
ATOM 1297 C CA . HIS A 1 167 ? -4.339 -6.120 12.162 1.00 98.31 167 HIS A CA 1
ATOM 1298 C C . HIS A 1 167 ? -3.586 -6.025 10.836 1.00 98.31 167 HIS A C 1
ATOM 1300 O O . HIS A 1 167 ? -3.374 -7.049 10.194 1.00 98.31 167 HIS A O 1
ATOM 1306 N N . VAL A 1 168 ? -3.184 -4.823 10.421 1.00 98.31 168 VAL A N 1
ATOM 1307 C CA . VAL A 1 168 ? -2.535 -4.592 9.122 1.00 98.31 168 VAL A CA 1
ATOM 1308 C C . VAL A 1 168 ? -1.082 -4.188 9.317 1.00 98.31 168 VAL A C 1
ATOM 1310 O O . VAL A 1 168 ? -0.185 -4.801 8.742 1.00 98.31 168 VAL A O 1
ATOM 1313 N N . MET A 1 169 ? -0.843 -3.198 10.179 1.00 98.00 169 MET A N 1
ATOM 1314 C CA . MET A 1 169 ? 0.469 -2.575 10.346 1.00 98.00 169 MET A CA 1
ATOM 1315 C C . MET A 1 169 ? 1.300 -3.159 11.497 1.00 98.00 169 MET A C 1
ATOM 1317 O O . MET A 1 169 ? 2.317 -2.588 11.870 1.00 98.00 169 MET A O 1
ATOM 1321 N N . GLY A 1 170 ? 0.904 -4.302 12.068 1.00 94.12 170 GLY A N 1
ATOM 1322 C CA . GLY A 1 170 ? 1.716 -5.021 13.063 1.00 94.12 170 GLY A CA 1
ATOM 1323 C C . GLY A 1 170 ? 2.076 -4.201 14.311 1.00 94.12 170 GLY A C 1
ATOM 1324 O O . GLY A 1 170 ? 3.088 -4.467 14.952 1.00 94.12 170 GLY A O 1
ATOM 1325 N N . GLY A 1 171 ? 1.273 -3.191 14.642 1.00 96.12 171 GLY A N 1
ATOM 1326 C CA . GLY A 1 171 ? 1.507 -2.249 15.733 1.00 96.12 171 GLY A CA 1
ATOM 1327 C C . GLY A 1 171 ? 2.262 -0.974 15.345 1.00 96.12 171 GLY A C 1
ATOM 1328 O O . GLY A 1 171 ? 2.295 -0.062 16.167 1.00 96.12 171 GLY A O 1
ATOM 1329 N N . THR A 1 172 ? 2.833 -0.879 14.139 1.00 96.12 172 THR A N 1
ATOM 1330 C CA . THR A 1 172 ? 3.546 0.316 13.657 1.00 96.12 172 THR A CA 1
ATOM 1331 C C . THR A 1 172 ? 2.593 1.501 13.524 1.00 96.12 172 THR A C 1
ATOM 1333 O O . THR A 1 172 ? 1.573 1.386 12.850 1.00 96.12 172 THR A O 1
ATOM 1336 N N . GLU A 1 173 ? 2.948 2.632 14.141 1.00 96.38 173 GLU A N 1
ATOM 1337 C CA . GLU A 1 173 ? 2.212 3.899 14.054 1.00 96.38 173 GLU A CA 1
ATOM 1338 C C . GLU A 1 173 ? 2.862 4.863 13.044 1.00 96.38 173 GLU A C 1
ATOM 1340 O O . GLU A 1 173 ? 4.085 4.856 12.886 1.00 96.38 173 GLU A O 1
ATOM 1345 N N . TYR A 1 174 ? 2.037 5.702 12.402 1.00 94.19 174 TYR A N 1
ATOM 1346 C CA . TYR A 1 174 ? 2.432 6.767 11.465 1.00 94.19 174 TYR A CA 1
ATOM 1347 C C . TYR A 1 174 ? 1.744 8.095 11.814 1.00 94.19 174 TYR A C 1
ATOM 1349 O O . TYR A 1 174 ? 0.661 8.072 12.454 1.00 94.19 174 TYR A O 1
#

Secondary structure (DSSP, 8-state):
-----HHHHHHHHHHHHS-EEEEBTTB---HHHHHHHHHHHHHS-HHHHTT--EEEEES-BSBTT--EEE-TT--EEEEEHHHHHSTTHHHHHHHHHHHHHHHH-HHHHHHHHHHH-GGGS-SSPPSSTTTTS-HHHHHHHHHHHHHHHHHHHHHH-HHHHHHHHHHTSTT---